Protein AF-Q30UC3-F1 (afdb_monomer_lite)

Organism: Sulfurimonas denitrificans (strain ATCC 33889 / DSM 1251) (NCBI:txid326298)

Radius of gyration: 12.17 Å; chains: 1; bounding box: 26×19×36 Å

InterPro domains:
  IPR012327 D12 class N6 adenine-specific DNA methyltransferase [PF02086] (3-50)

Structure (mmCIF, N/CA/C/O backbone):
data_AF-Q30UC3-F1
#
_entry.id   AF-Q30UC3-F1
#
loop_
_atom_site.group_PDB
_atom_site.id
_atom_site.type_symbol
_atom_site.label_atom_id
_atom_site.label_alt_id
_atom_site.label_comp_id
_atom_site.label_asym_id
_atom_site.label_entity_id
_atom_site.label_seq_id
_atom_site.pdbx_PDB_ins_code
_atom_site.Cartn_x
_atom_site.Cartn_y
_atom_site.Cartn_z
_atom_site.occupancy
_atom_site.B_iso_or_equiv
_atom_site.auth_seq_id
_atom_site.auth_comp_id
_atom_site.auth_asym_id
_atom_site.auth_atom_id
_atom_site.pdbx_PDB_model_num
ATOM 1 N N . MET A 1 1 ? 4.950 10.301 -12.882 1.00 73.94 1 MET A N 1
ATOM 2 C CA . MET A 1 1 ? 6.211 9.764 -13.445 1.00 73.94 1 MET A CA 1
ATOM 3 C C . MET A 1 1 ? 5.920 8.420 -14.085 1.00 73.94 1 MET A C 1
ATOM 5 O O . MET A 1 1 ? 5.184 7.641 -13.492 1.00 73.94 1 MET A O 1
ATOM 9 N N . ASN A 1 2 ? 6.459 8.144 -15.272 1.00 83.75 2 ASN A N 1
ATOM 10 C CA . ASN A 1 2 ? 6.338 6.814 -15.870 1.00 83.75 2 ASN A CA 1
ATOM 11 C C . ASN A 1 2 ? 7.252 5.847 -15.110 1.00 83.75 2 ASN A C 1
ATOM 13 O O . ASN A 1 2 ? 8.437 6.126 -14.948 1.00 83.75 2 ASN A O 1
ATOM 17 N N . TYR A 1 3 ? 6.699 4.735 -14.630 1.00 88.56 3 TYR A N 1
ATOM 18 C CA . TYR A 1 3 ? 7.438 3.703 -13.905 1.00 88.56 3 TYR A CA 1
ATOM 19 C C . TYR A 1 3 ? 7.030 2.333 -14.437 1.00 88.56 3 TYR A C 1
ATOM 21 O O . TYR A 1 3 ? 5.841 1.998 -14.471 1.00 88.56 3 TYR A O 1
ATOM 29 N N . ILE A 1 4 ? 8.012 1.555 -14.892 1.00 90.81 4 ILE A N 1
ATOM 30 C CA . ILE A 1 4 ? 7.774 0.208 -15.413 1.00 90.81 4 ILE A CA 1
ATOM 31 C C . ILE A 1 4 ? 7.230 -0.654 -14.275 1.00 90.81 4 ILE A C 1
ATOM 33 O O . ILE A 1 4 ? 7.779 -0.675 -13.180 1.00 90.81 4 ILE A O 1
ATOM 37 N N . GLY A 1 5 ? 6.119 -1.344 -14.529 1.00 89.81 5 GLY A N 1
ATOM 38 C CA . GLY A 1 5 ? 5.451 -2.144 -13.504 1.00 89.81 5 GLY A CA 1
ATOM 39 C C . GLY A 1 5 ? 4.616 -1.334 -12.507 1.00 89.81 5 GLY A C 1
ATOM 40 O O . GLY A 1 5 ? 4.141 -1.919 -11.529 1.00 89.81 5 GLY A O 1
ATOM 41 N N . SER A 1 6 ? 4.392 -0.035 -12.759 1.00 92.06 6 SER A N 1
ATOM 42 C CA . SER A 1 6 ? 3.417 0.771 -12.016 1.00 92.06 6 SER A CA 1
ATOM 43 C C . SER A 1 6 ? 2.060 0.072 -11.970 1.00 92.06 6 SER A C 1
ATOM 45 O O . SER A 1 6 ? 1.543 -0.391 -12.989 1.00 92.06 6 SER A O 1
ATOM 47 N N . LYS A 1 7 ? 1.476 0.017 -10.773 1.00 93.44 7 LYS A N 1
ATOM 48 C CA . LYS A 1 7 ? 0.184 -0.625 -10.516 1.00 93.44 7 LYS A CA 1
ATOM 49 C C . LYS A 1 7 ? -1.001 0.330 -10.667 1.00 93.44 7 LYS A C 1
ATOM 51 O O . LYS A 1 7 ? -2.107 -0.046 -10.320 1.00 93.44 7 LYS A O 1
ATOM 56 N N . TYR A 1 8 ? -0.800 1.520 -11.242 1.00 93.56 8 TYR A N 1
ATOM 57 C CA . TYR A 1 8 ? -1.861 2.521 -11.416 1.00 93.56 8 TYR A CA 1
ATOM 58 C C . TYR A 1 8 ? -3.126 1.957 -12.081 1.00 93.56 8 TYR A C 1
ATOM 60 O O . TYR A 1 8 ? -4.222 2.122 -11.572 1.00 93.56 8 TYR A O 1
ATOM 68 N N . LYS A 1 9 ? -2.982 1.213 -13.185 1.00 94.38 9 LYS A N 1
ATOM 69 C CA . LYS A 1 9 ? -4.130 0.608 -13.889 1.00 94.38 9 LYS A CA 1
ATOM 70 C C . LYS A 1 9 ? -4.828 -0.510 -13.101 1.00 94.38 9 LYS A C 1
ATOM 72 O O . LYS A 1 9 ? -5.904 -0.934 -13.498 1.00 94.38 9 LYS A O 1
ATOM 77 N N . LEU A 1 10 ? -4.193 -1.013 -12.044 1.00 95.56 10 LEU A N 1
ATOM 78 C CA . LEU A 1 10 ? -4.712 -2.061 -11.169 1.00 95.56 10 LEU A CA 1
ATOM 79 C C . LEU A 1 10 ? -5.206 -1.498 -9.829 1.00 95.56 10 LEU A C 1
ATOM 81 O O . LEU A 1 10 ? -5.589 -2.289 -8.978 1.00 95.56 10 LEU A O 1
ATOM 85 N N . SER A 1 11 ? -5.199 -0.175 -9.616 1.00 92.69 11 SER A N 1
ATOM 86 C CA . SER A 1 11 ? -5.559 0.420 -8.320 1.00 92.69 11 SER A CA 1
ATOM 87 C C . SER A 1 11 ? -6.966 0.033 -7.868 1.00 92.69 11 SER A C 1
ATOM 89 O O . SER A 1 11 ? -7.129 -0.371 -6.725 1.00 92.69 11 SER A O 1
ATOM 91 N N . VAL A 1 12 ? -7.9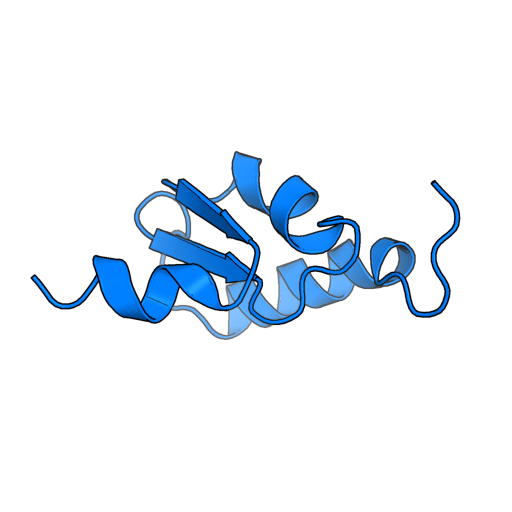42 0.060 -8.781 1.00 95.50 12 VAL A N 1
ATOM 92 C CA . VAL A 1 12 ? -9.333 -0.341 -8.507 1.00 95.50 12 VAL A CA 1
ATOM 93 C C . VAL A 1 12 ? -9.410 -1.807 -8.084 1.00 95.50 12 VAL A C 1
ATOM 95 O O . VAL A 1 12 ? -9.972 -2.116 -7.043 1.00 95.50 12 VAL A O 1
ATOM 98 N N . PHE A 1 13 ? -8.767 -2.703 -8.839 1.00 97.12 13 PHE A N 1
ATOM 99 C CA . PHE A 1 13 ? -8.716 -4.124 -8.489 1.00 97.12 13 PHE A CA 1
ATOM 100 C C . PHE A 1 13 ? -8.070 -4.351 -7.114 1.00 97.12 13 PHE A C 1
ATOM 102 O O . PHE A 1 13 ? -8.574 -5.125 -6.312 1.00 97.12 13 PHE A O 1
ATOM 109 N N . LEU A 1 14 ? -6.967 -3.655 -6.820 1.00 95.44 14 LEU A N 1
ATOM 110 C CA . LEU A 1 14 ? -6.312 -3.741 -5.514 1.00 95.44 14 LEU A CA 1
ATOM 111 C C . LEU A 1 14 ? -7.217 -3.228 -4.389 1.00 95.44 14 LEU A C 1
ATOM 113 O O . LEU A 1 14 ? -7.241 -3.834 -3.322 1.00 95.44 14 LEU A O 1
ATOM 117 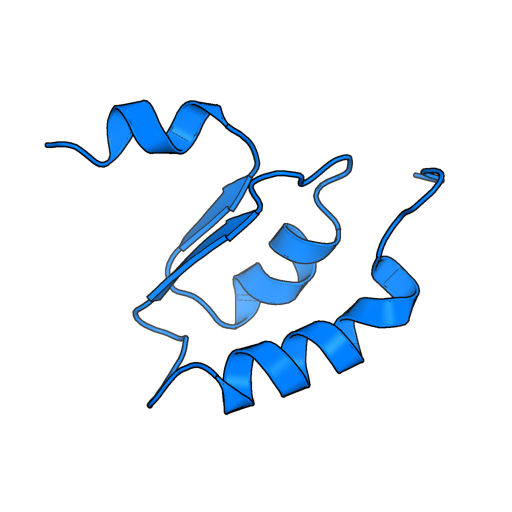N N . GLU A 1 15 ? -7.950 -2.135 -4.608 1.00 94.19 15 GLU A N 1
ATOM 118 C CA . GLU A 1 15 ? -8.925 -1.615 -3.646 1.00 94.19 15 GLU A CA 1
ATOM 119 C C . GLU A 1 15 ? -10.008 -2.649 -3.331 1.00 94.19 15 GLU A C 1
ATOM 121 O O . GLU A 1 15 ? -10.237 -2.937 -2.153 1.00 94.19 15 GLU A O 1
ATOM 126 N N . ASP A 1 16 ? -10.619 -3.234 -4.359 1.00 96.19 16 ASP A N 1
ATO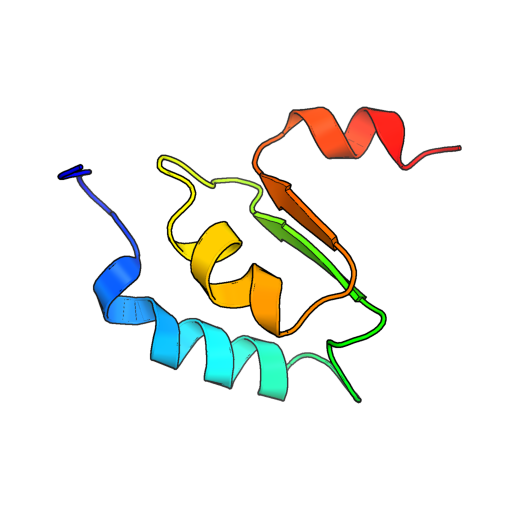M 127 C CA . ASP A 1 16 ? -11.691 -4.218 -4.209 1.00 96.19 16 ASP A CA 1
ATOM 128 C C . ASP A 1 16 ? -11.213 -5.458 -3.441 1.00 96.19 16 ASP A C 1
ATOM 130 O O . ASP A 1 16 ? -11.831 -5.857 -2.451 1.00 96.19 16 ASP A O 1
ATOM 134 N N . GLU A 1 17 ? -10.069 -6.025 -3.830 1.00 97.44 17 GLU A N 1
ATOM 135 C CA . GLU A 1 17 ? -9.514 -7.218 -3.183 1.00 97.44 17 GLU A CA 1
ATOM 136 C C . GLU A 1 17 ? -9.077 -6.947 -1.737 1.00 97.44 17 GLU A C 1
ATOM 138 O O . GLU A 1 17 ? -9.319 -7.762 -0.847 1.00 97.44 17 GLU A O 1
ATOM 143 N N . ILE A 1 18 ? -8.473 -5.787 -1.455 1.00 94.56 18 ILE A N 1
ATOM 144 C CA . ILE A 1 18 ? -8.068 -5.430 -0.087 1.00 94.56 18 ILE A CA 1
ATOM 145 C C . ILE A 1 18 ? -9.297 -5.217 0.801 1.00 94.56 18 ILE A C 1
ATOM 147 O O . ILE A 1 18 ? -9.309 -5.678 1.943 1.00 94.56 18 ILE A O 1
ATOM 151 N N . ARG A 1 19 ? -10.346 -4.556 0.299 1.00 94.12 19 ARG A N 1
ATOM 152 C CA . ARG A 1 19 ? -11.606 -4.386 1.040 1.00 94.12 19 ARG A CA 1
ATOM 153 C C . ARG A 1 19 ? -12.321 -5.713 1.275 1.00 94.12 19 ARG A C 1
ATOM 155 O O . ARG A 1 19 ? -12.942 -5.870 2.319 1.00 94.12 19 ARG A O 1
ATOM 162 N N . ALA A 1 20 ? -12.235 -6.652 0.335 1.00 96.06 20 ALA A N 1
ATOM 163 C CA . ALA A 1 20 ? -12.793 -7.990 0.501 1.00 96.06 20 ALA A CA 1
ATOM 164 C C . ALA A 1 20 ? -12.004 -8.827 1.523 1.00 96.06 20 ALA A C 1
ATOM 166 O O . ALA A 1 20 ? -12.596 -9.603 2.271 1.00 96.06 20 ALA A O 1
ATOM 167 N N . ALA A 1 21 ? -10.680 -8.661 1.576 1.00 95.75 21 ALA A N 1
ATOM 168 C CA . ALA A 1 21 ? -9.804 -9.410 2.474 1.00 95.75 21 ALA A CA 1
ATOM 169 C C . ALA A 1 21 ? -9.773 -8.870 3.915 1.00 95.75 21 ALA A C 1
ATOM 171 O O . ALA A 1 21 ? -9.437 -9.608 4.842 1.00 95.75 21 ALA A O 1
ATOM 172 N N . VAL A 1 22 ? -10.078 -7.586 4.120 1.00 92.31 22 VAL A N 1
ATOM 173 C CA . VAL A 1 22 ? -10.033 -6.940 5.437 1.00 92.31 22 VAL A CA 1
ATOM 174 C C . VAL A 1 22 ? -11.440 -6.785 5.998 1.00 92.31 22 VAL A C 1
ATOM 176 O O . VAL A 1 22 ? -12.260 -6.044 5.468 1.00 92.31 22 VAL A O 1
ATOM 179 N N . GLU A 1 23 ? -11.704 -7.420 7.137 1.00 88.88 23 GLU A N 1
ATOM 180 C CA . GLU A 1 23 ? -12.960 -7.214 7.855 1.00 88.88 23 GLU A CA 1
ATOM 181 C C . GLU A 1 23 ? -13.062 -5.783 8.417 1.00 88.88 23 GLU A C 1
ATOM 183 O O . GLU A 1 23 ? -12.169 -5.283 9.115 1.00 88.88 23 GLU A O 1
ATOM 188 N N . GLY A 1 24 ? -14.201 -5.135 8.163 1.00 88.69 24 GLY A N 1
ATOM 189 C CA . GLY A 1 24 ? -14.532 -3.814 8.695 1.00 88.69 24 GLY A CA 1
ATOM 190 C C . GLY A 1 24 ? -13.939 -2.639 7.908 1.00 88.69 24 GLY A C 1
ATOM 191 O O . GLY A 1 24 ? -13.512 -2.759 6.765 1.00 88.69 24 GLY A O 1
ATOM 192 N N . SER A 1 25 ? -13.969 -1.449 8.514 1.00 92.00 25 SER A N 1
ATOM 193 C CA . SER A 1 25 ? -13.502 -0.221 7.857 1.00 92.00 25 SER A CA 1
ATOM 194 C C . SER A 1 25 ? -11.975 -0.129 7.816 1.00 92.00 25 SER A C 1
ATOM 196 O O . SER A 1 25 ? -11.293 -0.342 8.824 1.00 92.00 25 SER A O 1
ATOM 198 N N . LEU A 1 26 ? -11.449 0.319 6.674 1.00 93.06 26 LEU A N 1
ATOM 199 C CA . LEU A 1 26 ? -10.038 0.657 6.495 1.00 93.06 26 LEU A CA 1
ATO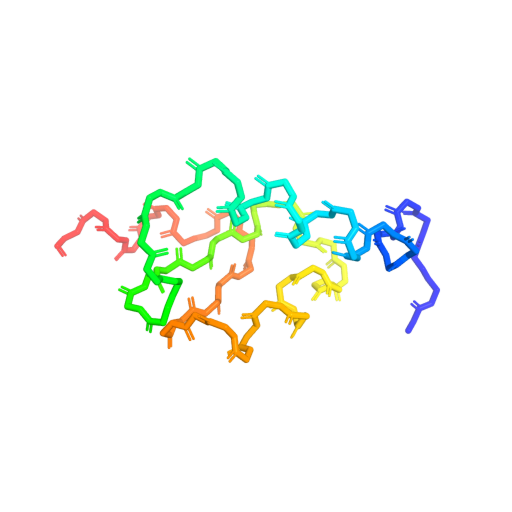M 200 C C . LEU A 1 26 ? -9.625 1.937 7.246 1.00 93.06 26 LEU A C 1
ATOM 202 O O . LEU A 1 26 ? -8.446 2.112 7.544 1.00 93.06 26 LEU A O 1
ATOM 206 N N . SER A 1 27 ? -10.579 2.789 7.638 1.00 94.69 27 SER A N 1
ATOM 207 C CA . SER A 1 27 ? -10.323 4.132 8.192 1.00 94.69 27 SER A CA 1
ATOM 208 C C . SER A 1 27 ? -9.472 4.154 9.465 1.00 94.69 27 SER A C 1
ATOM 210 O O . SER A 1 27 ? -8.844 5.162 9.768 1.00 94.69 27 SER A O 1
ATOM 212 N N . ASN A 1 28 ? -9.440 3.048 10.213 1.00 90.38 28 ASN A N 1
ATOM 213 C CA . ASN A 1 28 ? -8.656 2.907 11.444 1.00 90.38 28 ASN A CA 1
ATOM 214 C C . ASN A 1 28 ? -7.412 2.022 11.265 1.00 90.38 28 ASN A C 1
ATOM 216 O O . ASN A 1 28 ? -6.749 1.691 12.247 1.00 90.38 28 ASN A O 1
ATOM 220 N N . LYS A 1 29 ? -7.107 1.605 10.033 1.00 90.88 29 LYS A N 1
ATOM 221 C CA . LYS A 1 29 ? -5.984 0.722 9.713 1.00 90.88 29 LYS A CA 1
ATOM 222 C C . LYS A 1 29 ? -4.764 1.528 9.265 1.00 90.88 29 LYS A C 1
ATOM 224 O O . LYS A 1 29 ? -4.877 2.673 8.824 1.00 90.88 29 LYS A O 1
ATOM 229 N N . LEU A 1 30 ? -3.600 0.900 9.390 1.00 91.94 30 LEU A N 1
ATOM 230 C CA . LEU A 1 30 ? -2.348 1.331 8.778 1.00 91.94 30 LEU A CA 1
ATOM 231 C C . LEU A 1 30 ? -2.191 0.591 7.447 1.00 91.94 30 LEU A C 1
ATOM 233 O O . LEU A 1 30 ? -2.297 -0.634 7.417 1.00 91.94 30 LEU A O 1
ATOM 237 N N . PHE A 1 31 ? -1.917 1.319 6.369 1.00 91.94 31 PHE A N 1
ATOM 238 C CA . PHE A 1 31 ? -1.557 0.735 5.080 1.00 91.94 31 PHE A CA 1
ATOM 239 C C . PHE A 1 31 ? -0.047 0.796 4.883 1.00 91.94 31 PHE A C 1
ATOM 241 O O . PHE A 1 31 ? 0.521 1.883 4.954 1.00 91.94 31 PHE A O 1
ATOM 248 N N . CYS A 1 32 ? 0.590 -0.344 4.622 1.00 92.44 32 CYS A N 1
ATOM 249 C CA . CYS A 1 32 ? 2.027 -0.435 4.372 1.00 92.44 32 CYS A CA 1
ATOM 250 C C . CYS A 1 32 ? 2.281 -0.951 2.951 1.00 92.44 32 CYS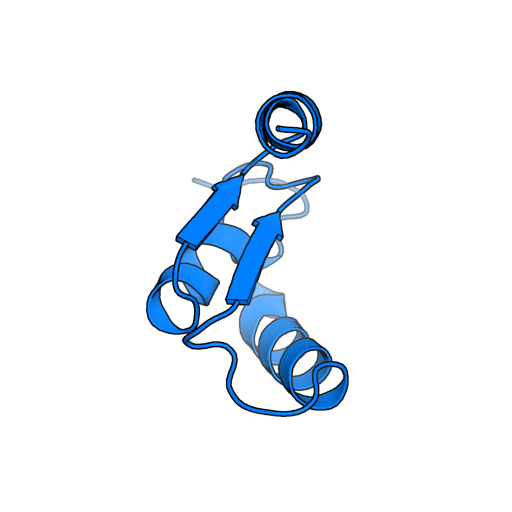 A C 1
ATOM 252 O O . CYS A 1 32 ? 2.079 -2.134 2.668 1.00 92.44 32 CYS A O 1
ATOM 254 N N . ASP A 1 33 ? 2.735 -0.069 2.061 1.00 90.88 33 ASP A N 1
ATOM 255 C CA . ASP A 1 33 ? 3.146 -0.424 0.703 1.00 90.88 33 ASP A CA 1
ATOM 256 C C . ASP A 1 33 ? 4.623 -0.852 0.701 1.00 90.88 33 ASP A C 1
ATOM 258 O O . ASP A 1 33 ? 5.550 -0.056 0.517 1.00 90.88 33 ASP A O 1
ATOM 262 N N . MET A 1 34 ? 4.853 -2.143 0.951 1.00 89.38 34 MET A N 1
ATOM 263 C CA . MET A 1 34 ? 6.200 -2.707 1.119 1.00 89.38 34 MET A CA 1
ATOM 264 C C . MET A 1 34 ? 7.083 -2.572 -0.132 1.00 89.38 34 MET A C 1
ATOM 266 O O . MET A 1 34 ? 8.308 -2.541 -0.024 1.00 89.38 34 MET A O 1
ATOM 270 N N . PHE A 1 35 ? 6.472 -2.480 -1.316 1.00 87.25 35 PHE A N 1
ATOM 271 C CA . PHE A 1 35 ? 7.149 -2.430 -2.615 1.00 87.25 35 PHE A CA 1
ATOM 272 C C . PHE A 1 35 ? 6.674 -1.214 -3.426 1.00 87.25 35 PHE A C 1
ATOM 274 O O . PHE A 1 35 ? 6.404 -1.317 -4.623 1.00 87.25 35 PHE A O 1
ATOM 281 N N . ALA A 1 36 ? 6.593 -0.056 -2.765 1.00 87.88 36 ALA A N 1
ATOM 282 C CA . ALA A 1 36 ? 5.910 1.129 -3.277 1.00 87.88 36 ALA A CA 1
ATOM 283 C C . ALA A 1 36 ? 6.401 1.639 -4.641 1.00 87.88 36 ALA A C 1
ATOM 285 O O . ALA A 1 36 ? 5.620 2.195 -5.417 1.00 87.88 36 ALA A O 1
ATOM 286 N N . GLY A 1 37 ? 7.686 1.473 -4.976 1.00 88.88 37 GLY A N 1
ATOM 287 C CA . GLY A 1 37 ? 8.260 2.036 -6.202 1.00 88.88 37 GLY A CA 1
ATOM 288 C C . GLY A 1 37 ? 8.078 3.558 -6.236 1.00 88.88 37 GLY A C 1
ATOM 289 O O . GLY A 1 37 ? 8.711 4.270 -5.466 1.00 88.88 37 GLY A O 1
ATOM 290 N N . ILE A 1 38 ? 7.184 4.056 -7.099 1.00 91.12 38 ILE A N 1
ATOM 291 C CA . ILE A 1 38 ? 6.771 5.477 -7.135 1.00 91.12 38 ILE A CA 1
ATOM 292 C C . ILE A 1 38 ? 5.571 5.809 -6.223 1.00 91.12 38 ILE A C 1
ATOM 294 O O . ILE A 1 38 ? 4.941 6.847 -6.409 1.00 91.12 38 ILE A O 1
ATOM 298 N N . ALA A 1 39 ? 5.231 4.922 -5.285 1.00 91.38 39 ALA A N 1
ATOM 299 C CA . ALA A 1 39 ? 4.165 5.057 -4.288 1.00 91.38 39 ALA A CA 1
ATOM 300 C C . ALA A 1 39 ? 2.755 5.267 -4.859 1.00 91.38 39 ALA A C 1
ATOM 302 O O . ALA A 1 39 ? 1.907 5.903 -4.235 1.00 91.38 39 ALA A O 1
ATOM 303 N N . VAL A 1 40 ? 2.479 4.736 -6.056 1.00 93.44 40 VAL A N 1
ATOM 304 C CA . VAL A 1 40 ? 1.163 4.930 -6.679 1.00 93.44 40 VAL A CA 1
ATOM 305 C C . VAL A 1 40 ? 0.055 4.230 -5.893 1.00 93.44 40 VAL A C 1
ATOM 307 O O . VAL A 1 40 ? -1.016 4.798 -5.749 1.00 93.44 40 VAL A O 1
ATOM 310 N N . VAL A 1 41 ? 0.317 3.045 -5.331 1.00 93.50 41 VAL A N 1
ATOM 311 C CA . VAL A 1 41 ? -0.681 2.318 -4.533 1.00 93.50 41 VAL A CA 1
ATOM 312 C C . VAL A 1 41 ? -0.855 2.997 -3.175 1.00 93.50 41 VAL A C 1
ATOM 314 O O . VAL A 1 41 ? -1.974 3.362 -2.832 1.00 93.50 41 VAL A O 1
ATOM 317 N N . GLY A 1 42 ? 0.230 3.279 -2.447 1.00 92.62 42 GLY A N 1
ATOM 318 C CA . GLY A 1 42 ? 0.164 4.062 -1.206 1.00 92.62 42 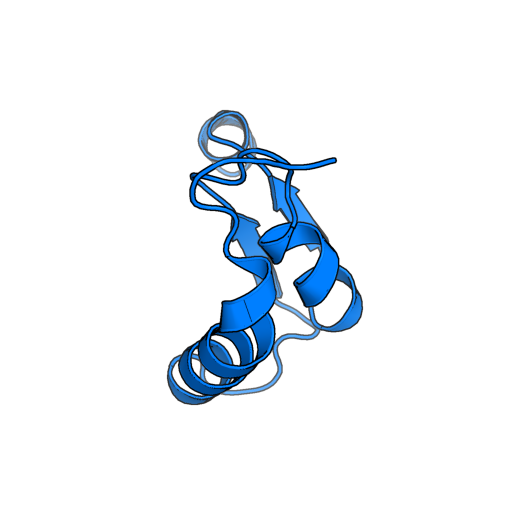GLY A CA 1
ATOM 319 C C . GLY A 1 42 ? -0.595 5.392 -1.344 1.00 92.62 42 GLY A C 1
ATOM 320 O O . GLY A 1 42 ? -1.415 5.724 -0.488 1.00 92.62 42 GLY A O 1
ATOM 321 N N . CYS A 1 43 ? -0.398 6.134 -2.442 1.00 92.56 43 CYS A N 1
ATOM 322 C CA . CYS A 1 43 ? -1.136 7.375 -2.708 1.00 92.56 43 CYS A CA 1
ATOM 323 C C . CYS A 1 43 ? -2.646 7.166 -2.880 1.00 92.56 43 CYS A C 1
ATOM 325 O O . CYS A 1 43 ? -3.412 7.941 -2.312 1.00 92.56 43 CYS A O 1
ATOM 327 N N . GLU A 1 44 ? -3.073 6.137 -3.615 1.00 93.25 44 GLU A N 1
ATOM 328 C CA . GLU A 1 44 ? -4.500 5.825 -3.805 1.00 93.25 44 GLU A CA 1
ATOM 329 C C . GLU A 1 44 ? -5.184 5.460 -2.477 1.00 93.25 44 GLU A C 1
ATOM 331 O O . GLU A 1 44 ? -6.327 5.847 -2.235 1.00 93.25 44 GLU A O 1
ATOM 336 N N . PHE A 1 45 ? -4.473 4.776 -1.573 1.00 92.94 45 PHE A N 1
ATOM 337 C CA . PHE A 1 45 ? -5.041 4.303 -0.307 1.00 92.94 45 PHE A CA 1
ATOM 338 C C . PHE A 1 45 ? -5.041 5.337 0.825 1.00 92.94 45 PHE A C 1
ATOM 340 O O . PHE A 1 45 ? -5.780 5.154 1.793 1.00 92.94 45 PHE A O 1
ATOM 347 N N . LYS A 1 46 ? -4.295 6.447 0.711 1.00 92.44 46 LYS A N 1
ATOM 348 C CA . LYS A 1 46 ? -4.224 7.511 1.741 1.00 92.44 46 LYS A CA 1
ATOM 349 C C . LYS A 1 46 ? -5.582 8.063 2.173 1.00 92.44 46 LYS A C 1
ATOM 351 O O . LYS A 1 46 ? -5.721 8.492 3.311 1.00 92.44 46 LYS A O 1
ATOM 356 N N . GLN A 1 47 ? -6.567 8.061 1.281 1.00 93.50 47 GLN A N 1
ATOM 357 C CA . GLN A 1 47 ? -7.921 8.547 1.562 1.00 93.50 47 GLN A CA 1
ATOM 358 C C . GLN A 1 47 ? -8.797 7.536 2.323 1.00 93.50 47 GLN A C 1
ATOM 360 O O . GLN A 1 47 ? -9.845 7.904 2.849 1.00 93.50 47 GLN A O 1
ATOM 365 N N . TYR A 1 48 ? -8.385 6.267 2.390 1.00 93.94 48 TYR A N 1
ATOM 366 C CA . TYR A 1 48 ? -9.171 5.188 2.991 1.00 93.94 48 TYR A CA 1
ATOM 367 C C . TYR A 1 48 ? -8.646 4.725 4.347 1.00 93.94 48 TYR A C 1
ATOM 369 O O . TYR A 1 48 ? -9.374 4.046 5.068 1.00 93.94 48 TYR A O 1
ATOM 377 N N . VAL A 1 49 ? -7.403 5.064 4.692 1.00 94.38 49 VAL A N 1
ATOM 378 C CA . VAL A 1 49 ? -6.712 4.567 5.889 1.00 94.38 49 VAL A CA 1
ATOM 379 C C . VAL A 1 49 ? -6.306 5.689 6.830 1.00 94.38 49 VAL A C 1
ATOM 381 O O . VAL A 1 49 ? -6.237 6.851 6.441 1.00 94.38 49 VAL A O 1
ATOM 384 N N . LYS A 1 50 ? -5.991 5.341 8.080 1.00 91.56 50 LYS A N 1
ATOM 385 C CA . LYS A 1 50 ? -5.532 6.322 9.071 1.00 91.56 50 LYS A CA 1
ATOM 386 C C . LYS A 1 50 ? -4.164 6.886 8.695 1.00 91.56 50 LYS A C 1
ATOM 388 O O . LYS A 1 50 ? -3.909 8.077 8.837 1.00 91.56 50 LYS A O 1
ATOM 393 N N . ILE A 1 51 ? -3.266 5.993 8.287 1.00 89.31 51 ILE A N 1
ATOM 394 C CA . ILE A 1 51 ? -1.882 6.294 7.927 1.00 89.31 51 ILE A CA 1
ATOM 395 C C . ILE A 1 51 ? -1.509 5.368 6.768 1.00 89.31 51 ILE A C 1
ATOM 397 O O . ILE A 1 51 ? -1.788 4.169 6.827 1.00 89.31 51 ILE A O 1
ATOM 401 N N . ALA A 1 52 ? -0.878 5.919 5.733 1.00 88.06 52 ALA A N 1
ATOM 402 C CA . ALA A 1 52 ? -0.252 5.149 4.664 1.00 88.06 52 ALA A CA 1
ATOM 403 C C . ALA A 1 52 ? 1.257 5.390 4.694 1.00 88.06 52 ALA A C 1
ATOM 405 O O . ALA A 1 52 ? 1.701 6.541 4.754 1.00 88.06 52 ALA A O 1
ATOM 406 N N . VAL A 1 53 ? 2.022 4.307 4.670 1.00 88.50 53 VAL A N 1
ATOM 407 C CA . VAL A 1 53 ? 3.481 4.313 4.744 1.00 88.50 53 VAL A CA 1
ATOM 408 C C . VAL A 1 53 ? 4.060 3.517 3.580 1.00 88.50 53 VAL A C 1
ATOM 410 O O . VAL A 1 53 ? 3.527 2.471 3.213 1.00 88.50 53 VAL A O 1
ATOM 413 N N . ASP A 1 54 ? 5.156 4.017 3.015 1.00 85.31 54 ASP A N 1
ATOM 414 C CA . ASP A 1 54 ? 5.771 3.464 1.810 1.00 85.31 54 ASP A CA 1
ATOM 415 C C . ASP A 1 54 ? 7.201 2.981 2.112 1.00 85.31 54 ASP A C 1
ATOM 417 O O . ASP A 1 54 ? 8.026 3.724 2.653 1.00 85.31 54 ASP A O 1
ATOM 421 N N . GLY A 1 55 ? 7.515 1.747 1.711 1.00 77.62 55 GLY A N 1
ATOM 422 C CA . GLY A 1 55 ? 8.865 1.177 1.743 1.00 77.62 55 GLY A CA 1
ATOM 423 C C . GLY A 1 55 ? 9.224 0.340 2.981 1.00 77.62 55 GLY A C 1
ATOM 424 O O . GLY A 1 55 ? 8.539 0.313 3.998 1.00 77.62 55 GLY A O 1
ATOM 425 N N . TYR A 1 56 ? 10.360 -0.358 2.890 1.00 53.59 56 TYR A N 1
ATOM 426 C CA . TYR A 1 56 ? 10.816 -1.355 3.875 1.00 53.59 56 TYR A CA 1
ATOM 427 C C . TYR A 1 56 ? 11.183 -0.805 5.256 1.00 53.59 56 TYR A C 1
ATOM 429 O O . TYR A 1 56 ? 11.305 -1.572 6.207 1.00 53.59 56 TYR A O 1
ATOM 437 N N . LYS A 1 57 ? 11.406 0.509 5.383 1.00 45.97 57 LYS A N 1
ATOM 438 C CA . LYS A 1 57 ? 11.980 1.095 6.603 1.00 45.97 57 LYS A CA 1
ATOM 439 C C . LYS A 1 57 ? 10.998 1.138 7.781 1.00 45.97 57 LYS A C 1
ATOM 441 O O . LYS A 1 57 ? 11.415 1.389 8.903 1.00 45.97 57 LYS A O 1
ATOM 446 N N . VAL A 1 58 ? 9.720 0.863 7.529 1.00 47.34 58 VAL A N 1
ATOM 447 C CA . VAL A 1 58 ? 8.634 1.058 8.495 1.00 47.34 58 VAL A CA 1
ATOM 448 C C . VAL A 1 58 ? 8.400 -0.169 9.382 1.00 47.34 58 VAL A C 1
ATOM 450 O O . VAL A 1 58 ? 7.898 -0.028 10.491 1.00 47.34 58 VAL A O 1
ATOM 453 N N . PHE A 1 59 ? 8.863 -1.359 8.982 1.00 41.69 59 PHE A N 1
ATOM 454 C CA . PHE A 1 59 ? 8.835 -2.527 9.874 1.00 41.69 59 PHE A CA 1
ATOM 455 C C . PHE A 1 59 ? 9.742 -2.362 11.103 1.00 41.69 59 PHE A C 1
ATOM 457 O O . PHE A 1 59 ? 9.479 -2.977 12.123 1.00 41.69 59 PHE A O 1
ATOM 464 N N . LEU A 1 60 ? 10.772 -1.509 11.036 1.00 40.62 60 LEU A N 1
ATOM 465 C CA . LEU A 1 60 ? 11.706 -1.287 12.149 1.00 40.62 60 LEU A CA 1
ATOM 466 C C . LEU A 1 60 ? 11.228 -0.242 13.172 1.00 40.62 60 LEU A C 1
ATOM 468 O O . LEU A 1 60 ? 11.807 -0.166 14.249 1.00 40.62 60 LEU A O 1
ATOM 472 N N . GLU A 1 61 ? 10.209 0.563 12.857 1.00 38.91 61 GLU A N 1
ATOM 473 C CA . GLU A 1 61 ? 9.704 1.623 13.753 1.00 38.91 61 GLU A CA 1
ATOM 474 C C . GLU A 1 61 ? 8.338 1.304 14.383 1.00 38.91 61 GLU A C 1
ATOM 476 O O . GLU A 1 61 ? 7.881 2.063 15.232 1.00 38.91 61 GLU A O 1
ATOM 481 N N . ILE A 1 62 ? 7.685 0.198 14.001 1.00 43.78 62 ILE A N 1
ATOM 482 C CA . ILE A 1 62 ? 6.366 -0.200 14.538 1.00 43.78 62 ILE A CA 1
ATOM 483 C C . ILE A 1 62 ? 6.473 -1.308 15.606 1.00 43.78 62 ILE A C 1
ATOM 485 O O . ILE A 1 62 ? 5.506 -1.572 16.315 1.00 43.78 62 ILE A O 1
ATOM 489 N N . ASP A 1 63 ? 7.659 -1.885 15.808 1.00 35.94 63 ASP A N 1
ATOM 490 C CA . ASP A 1 63 ? 7.960 -2.743 16.962 1.00 35.94 63 ASP A CA 1
ATOM 491 C C . ASP A 1 63 ? 8.368 -1.909 18.203 1.00 35.94 63 ASP A C 1
ATOM 493 O O . ASP A 1 63 ? 9.466 -2.101 18.722 1.00 35.94 63 ASP A O 1
ATOM 497 N N . VAL A 1 64 ? 7.525 -0.974 18.680 1.00 36.06 64 VAL A N 1
ATOM 498 C CA . VAL A 1 64 ? 7.558 -0.418 20.063 1.00 36.06 64 VAL A CA 1
ATOM 499 C C . VAL A 1 64 ? 6.165 0.024 20.510 1.00 36.06 64 VAL A C 1
ATOM 501 O O . VAL A 1 64 ? 5.561 0.877 19.821 1.00 36.06 64 VAL A O 1
#

Foldseek 3Di:
DDDVPDCLVCLVVVVVVVPVVDPDFQADPEAEAAPCRVPNNLVSCCVRHVYGYYHDPVVVVPPD

Sequence (64 aa):
MNYIGSKYKLSVFLEDEIRAAVEGSLSNKLFCDMFAGIAVVGCEFKQYVKIAVDGYKVFLEIDV

pLDDT: mean 84.62, std 17.53, range [35.94, 97.44]

Secondary structure (DSSP, 8-state):
---TT--GGGHHHHHHHHHHHS-S-GGGSEEEETT-TTTHHHHHHTTTSSEEEESGGGTTTS--